Protein AF-A0A954RXK8-F1 (afdb_monomer)

Foldseek 3Di:
DDDDDDDDDDDDDDDDDDDDDDPDPPPPPPPPPPPPVVQPDDDFLFKKKFKDKDKAQDDDPQWDPWDADPVRNIIITIGIDIWGFHDDDVQKTWTAWLVGDIDIDGSPDPRMDGDDPVCCVVCVVRRVNRD

Radius of gyration: 27.34 Å; Cα contacts (8 Å, |Δi|>4): 172; chains: 1; bounding box: 69×60×56 Å

Secondary structure (DSSP, 8-state):
------------------S---S------TT------------TT-EEEEEEEEEESS--TTEEEEEE-TTSS-EEEEEEEEEEEEEEETTEEEEE-TTS-EEEEETT-TTEEEPPHHHHHHSHHHHGGG-

Sequence (131 aa):
MDVILLKHHPHCVHRLSGLGMPSGWDWLDADGWHEERKMVDFQVGDWVVYRKTKFSASPGPRAVNVVPSAAGEEYSYQVDKYWVVVEVTDGKLVLGTRRGKRHRVRLGDPCLRRASFWERRHHRRRFVDAA

Structure (mmCIF, N/CA/C/O backbone):
data_AF-A0A954RXK8-F1
#
_entry.id   AF-A0A954RXK8-F1
#
loop_
_atom_site.group_PDB
_atom_site.id
_atom_site.type_symbol
_atom_site.label_atom_id
_atom_site.label_alt_id
_atom_site.label_comp_id
_atom_site.label_asym_id
_atom_site.label_entity_id
_atom_site.label_seq_id
_atom_site.pdbx_PDB_ins_code
_atom_site.Cartn_x
_atom_site.Cartn_y
_atom_site.Cartn_z
_atom_site.occupancy
_atom_site.B_iso_or_equiv
_atom_site.auth_seq_id
_atom_site.auth_comp_id
_atom_site.auth_asym_id
_atom_site.auth_atom_id
_atom_site.pdbx_PDB_model_num
ATOM 1 N N . MET A 1 1 ? -8.273 -49.753 -23.895 1.00 32.25 1 MET A N 1
ATOM 2 C CA . MET A 1 1 ? -7.603 -49.002 -24.971 1.00 32.25 1 MET A CA 1
ATOM 3 C C . MET A 1 1 ? -8.690 -48.516 -25.903 1.00 32.25 1 MET A C 1
ATOM 5 O O . MET A 1 1 ? -9.495 -49.329 -26.338 1.00 32.25 1 MET A O 1
ATOM 9 N N . ASP A 1 2 ? -8.763 -47.197 -26.042 1.00 42.00 2 ASP A N 1
ATOM 10 C CA . ASP A 1 2 ? -9.698 -46.397 -26.835 1.00 42.00 2 ASP A CA 1
ATOM 11 C C . ASP A 1 2 ? -10.017 -46.963 -28.222 1.00 42.00 2 ASP A C 1
ATOM 13 O O . ASP A 1 2 ? -9.134 -47.531 -28.852 1.00 42.00 2 ASP A O 1
ATOM 17 N N . VAL A 1 3 ? -11.245 -46.738 -28.712 1.00 36.34 3 VAL A N 1
ATOM 18 C CA . VAL A 1 3 ? -11.518 -45.852 -29.864 1.00 36.34 3 VAL A CA 1
ATOM 19 C C . VAL A 1 3 ? -13.019 -45.505 -29.913 1.00 36.34 3 VAL A C 1
ATOM 21 O O . VAL A 1 3 ? -13.905 -46.330 -29.709 1.00 36.34 3 VAL A O 1
ATOM 24 N N . ILE A 1 4 ? -13.234 -44.222 -30.183 1.00 41.44 4 ILE A N 1
ATOM 25 C CA . ILE A 1 4 ? -14.445 -43.432 -30.404 1.00 41.44 4 ILE A CA 1
ATOM 26 C C . ILE A 1 4 ? -15.405 -44.075 -31.420 1.00 41.44 4 ILE A C 1
ATOM 28 O O . ILE A 1 4 ? -15.000 -44.416 -32.530 1.00 41.44 4 ILE A O 1
ATOM 32 N N . LEU A 1 5 ? -16.699 -44.139 -31.081 1.00 42.75 5 LEU A N 1
ATOM 33 C CA . LEU A 1 5 ? -17.769 -44.441 -32.034 1.00 42.75 5 LEU A CA 1
ATOM 34 C C . LEU A 1 5 ? -18.636 -43.195 -32.274 1.00 42.75 5 LEU A C 1
ATOM 36 O O . LEU A 1 5 ? -19.374 -42.745 -31.400 1.00 42.75 5 LEU A O 1
ATOM 40 N N . LEU A 1 6 ? -18.532 -42.662 -33.491 1.00 48.50 6 LEU A N 1
ATOM 41 C CA . LEU A 1 6 ? -19.429 -41.677 -34.095 1.00 48.50 6 LEU A CA 1
ATOM 42 C C . LEU A 1 6 ? -20.892 -42.144 -34.044 1.00 48.50 6 LEU A C 1
ATOM 44 O O . LEU A 1 6 ? -21.191 -43.244 -34.504 1.00 48.50 6 LEU A O 1
ATOM 48 N N . LYS A 1 7 ? -21.809 -41.275 -33.601 1.00 41.25 7 LYS A N 1
ATOM 49 C CA . LYS A 1 7 ? -23.243 -41.322 -33.952 1.00 41.25 7 LYS A CA 1
ATOM 50 C C . LYS A 1 7 ? -23.755 -39.884 -34.089 1.00 41.25 7 LYS A C 1
ATOM 52 O O . LYS A 1 7 ? -23.791 -39.139 -33.124 1.00 41.25 7 LYS A O 1
ATOM 57 N N . HIS A 1 8 ? -23.854 -39.410 -35.328 1.00 39.78 8 HIS A N 1
ATOM 58 C CA . HIS A 1 8 ? -25.113 -39.228 -36.064 1.00 39.78 8 HIS A CA 1
ATOM 59 C C . HIS A 1 8 ? -25.957 -38.036 -35.593 1.00 39.78 8 HIS A C 1
ATOM 61 O O . HIS A 1 8 ? -26.703 -38.123 -34.625 1.00 39.78 8 HIS A O 1
ATOM 67 N N . HIS A 1 9 ? -25.916 -36.961 -36.387 1.00 46.56 9 HIS A N 1
ATOM 68 C CA . HIS A 1 9 ? -27.084 -36.103 -36.586 1.00 46.56 9 HIS A CA 1
ATOM 69 C C . 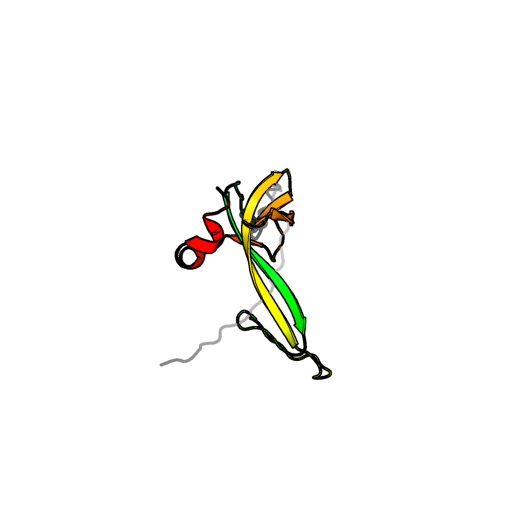HIS A 1 9 ? -28.226 -36.944 -37.160 1.00 46.56 9 HIS A C 1
ATOM 71 O O . HIS A 1 9 ? -27.993 -37.726 -38.086 1.00 46.56 9 HIS A O 1
ATOM 77 N N . PRO A 1 10 ? -29.452 -36.758 -36.653 1.00 49.91 10 PRO A N 1
ATOM 78 C CA . PRO A 1 10 ? -30.503 -36.382 -37.590 1.00 49.91 10 PRO A CA 1
ATOM 79 C C . PRO A 1 10 ? -31.528 -35.366 -37.049 1.00 49.91 10 PRO A C 1
ATOM 81 O O . PRO A 1 10 ? -32.023 -35.465 -35.935 1.00 49.91 10 PRO A O 1
ATOM 84 N N . HIS A 1 11 ? -31.896 -34.463 -37.955 1.00 38.03 11 HIS A N 1
ATOM 85 C CA . HIS A 1 11 ? -33.260 -34.018 -38.257 1.00 38.03 11 HIS A CA 1
ATOM 86 C C . HIS A 1 11 ? -34.073 -33.195 -37.240 1.00 38.03 11 HIS A C 1
ATOM 88 O O . HIS A 1 11 ? -34.644 -33.668 -36.265 1.00 38.03 11 HIS A O 1
ATOM 94 N N . CYS A 1 12 ? -34.223 -31.933 -37.651 1.00 48.25 12 CYS A N 1
ATOM 95 C CA . CYS A 1 12 ? -35.385 -31.070 -37.492 1.00 48.25 12 CYS A CA 1
ATOM 96 C C . CYS A 1 12 ? -36.716 -31.845 -37.547 1.00 48.25 12 CYS A C 1
ATOM 98 O O . CYS A 1 12 ? -36.976 -32.568 -38.511 1.00 48.25 12 CYS A O 1
ATOM 100 N N . VAL A 1 13 ? -37.577 -31.629 -36.549 1.00 49.44 13 VAL A N 1
ATOM 101 C CA . VAL A 1 13 ? -38.988 -32.024 -36.583 1.00 49.44 13 VAL A CA 1
ATOM 102 C C . VAL A 1 13 ? -39.829 -30.765 -36.398 1.00 49.44 13 VAL A C 1
ATOM 104 O O . VAL A 1 13 ? -39.721 -30.053 -35.403 1.00 49.44 13 VAL A O 1
ATOM 107 N N . HIS A 1 14 ? -40.635 -30.474 -37.413 1.00 36.91 14 HIS A N 1
ATOM 108 C CA . HIS A 1 14 ? -41.684 -29.464 -37.390 1.00 36.91 14 HIS A CA 1
ATOM 109 C C . HIS A 1 14 ? -42.895 -29.936 -36.572 1.00 36.91 14 HIS A C 1
ATOM 111 O O . HIS A 1 14 ? -43.218 -31.122 -36.591 1.00 36.91 14 HIS A O 1
ATOM 117 N N . ARG A 1 15 ? -43.680 -28.944 -36.108 1.00 39.41 15 ARG A N 1
ATOM 118 C CA . ARG A 1 15 ? -45.124 -29.018 -35.778 1.00 39.41 15 ARG A CA 1
ATOM 119 C C . ARG A 1 15 ? -45.415 -29.635 -34.391 1.00 39.41 15 ARG A C 1
ATOM 121 O O . ARG A 1 15 ? -44.843 -30.648 -34.042 1.00 39.41 15 ARG A O 1
ATOM 128 N N . LEU A 1 16 ? -46.277 -29.096 -33.529 1.00 38.12 16 LEU A N 1
ATOM 129 C CA . LEU A 1 16 ? -47.539 -28.387 -33.727 1.00 38.12 16 LEU A CA 1
ATOM 130 C C . LEU A 1 16 ? -47.740 -27.317 -32.647 1.00 38.12 16 LEU A C 1
ATOM 132 O O . LEU A 1 16 ? -47.535 -27.547 -31.461 1.00 38.12 16 LEU A O 1
ATOM 136 N N . SER A 1 17 ? -48.227 -26.168 -33.098 1.00 48.44 17 SER A N 1
ATOM 137 C CA . SER A 1 17 ? -49.025 -25.230 -32.324 1.00 48.44 17 SER A CA 1
ATOM 138 C C . SER A 1 17 ? -50.245 -25.930 -31.724 1.00 48.44 17 SER A C 1
ATOM 140 O O . SER A 1 17 ? -51.019 -26.549 -32.457 1.00 48.44 17 SER A O 1
ATOM 142 N N . GLY A 1 18 ? -50.453 -25.757 -30.425 1.00 50.44 18 GLY A N 1
ATOM 143 C CA . GLY A 1 18 ? -51.703 -26.099 -29.766 1.00 50.44 18 GLY A CA 1
ATOM 144 C C . GLY A 1 18 ? -51.441 -26.618 -28.369 1.00 50.44 18 GLY A C 1
ATOM 145 O O . GLY A 1 18 ? -51.044 -27.767 -28.230 1.00 50.44 18 GLY A O 1
ATOM 146 N N . LEU A 1 19 ? -51.65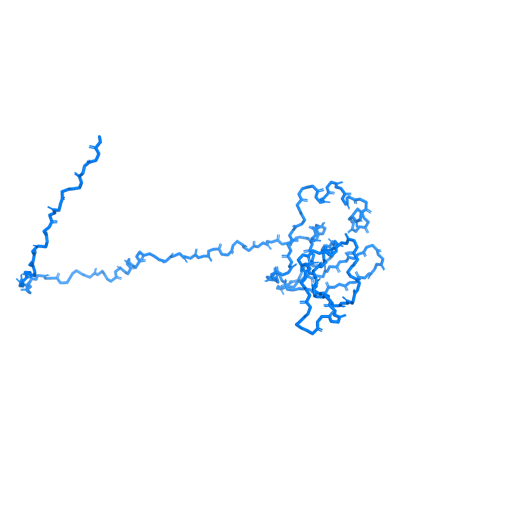3 -25.749 -27.377 1.00 44.56 19 LEU A N 1
ATOM 147 C CA . LEU A 1 19 ? -52.293 -25.995 -26.076 1.00 44.56 19 LEU A CA 1
ATOM 148 C C . LEU A 1 19 ? -51.801 -24.941 -25.067 1.00 44.56 19 LEU A C 1
ATOM 150 O O . LEU A 1 19 ? -50.611 -24.834 -24.805 1.00 44.56 19 LEU A O 1
ATOM 154 N N . GLY A 1 20 ? -52.763 -24.147 -24.582 1.00 38.12 20 GLY A N 1
ATOM 155 C CA . GLY A 1 20 ? -52.765 -23.276 -23.399 1.00 38.12 20 GLY A CA 1
ATOM 156 C C . GLY A 1 20 ? -51.444 -22.693 -22.903 1.00 38.12 20 GLY A C 1
ATOM 157 O O . GLY A 1 20 ? -50.644 -23.398 -22.304 1.00 38.12 20 GLY A O 1
ATOM 158 N N . MET A 1 21 ? -51.296 -21.371 -23.014 1.00 41.41 21 MET A N 1
ATOM 159 C CA . MET A 1 21 ? -50.364 -20.612 -22.175 1.00 41.41 21 MET A CA 1
ATOM 160 C C . MET A 1 21 ? -50.799 -20.752 -20.703 1.00 41.41 21 MET A C 1
ATOM 162 O O . MET A 1 21 ? -51.899 -20.298 -20.375 1.00 41.41 21 MET A O 1
ATOM 166 N N . PRO A 1 22 ? -49.997 -21.341 -19.799 1.00 44.31 22 PRO A N 1
ATOM 167 C CA . PRO A 1 22 ? -50.200 -21.140 -18.377 1.00 44.31 22 PRO A CA 1
ATOM 168 C C . PRO A 1 22 ? -49.700 -19.742 -17.994 1.00 44.31 22 PRO A C 1
ATOM 170 O O . PRO A 1 22 ? -48.642 -19.284 -18.421 1.00 44.31 22 PRO A O 1
ATOM 173 N N . SER A 1 23 ? -50.495 -19.052 -17.184 1.00 48.81 23 SER A N 1
ATOM 174 C CA . SER A 1 23 ? -50.133 -17.813 -16.507 1.00 48.81 23 SER A CA 1
ATOM 175 C C . SER A 1 23 ? -48.948 -18.064 -15.571 1.00 48.81 23 SER A C 1
ATOM 177 O O . SER A 1 23 ? -49.119 -18.612 -14.484 1.00 48.81 23 SER A O 1
ATOM 179 N N . GLY A 1 24 ? -47.754 -17.689 -16.011 1.00 39.16 24 GLY A N 1
ATOM 180 C CA . GLY A 1 24 ? -46.527 -17.873 -15.248 1.00 39.16 24 GLY A CA 1
ATOM 181 C C . GLY A 1 24 ? -45.326 -17.489 -16.089 1.00 39.16 24 GLY A C 1
ATOM 182 O O . GLY A 1 24 ? -44.579 -18.349 -16.538 1.00 39.16 24 GLY A O 1
ATOM 183 N N . TRP A 1 25 ? -45.169 -16.192 -16.343 1.00 44.47 25 TRP A N 1
ATOM 184 C CA . TRP A 1 25 ? -43.895 -15.635 -16.786 1.00 44.47 25 TRP A CA 1
ATOM 185 C C . TRP A 1 25 ? -42.910 -15.723 -15.614 1.00 44.47 25 TRP A C 1
ATOM 187 O O . TRP A 1 25 ? -42.690 -14.738 -14.915 1.00 44.47 25 TRP A O 1
ATOM 197 N N . ASP A 1 26 ? -42.394 -16.923 -15.355 1.00 42.31 26 ASP A N 1
ATOM 198 C CA . ASP A 1 26 ? -41.295 -17.155 -14.424 1.00 42.31 26 ASP A CA 1
ATOM 199 C C . ASP A 1 26 ? -40.017 -17.235 -15.263 1.00 42.31 26 ASP A C 1
ATOM 201 O O . ASP A 1 26 ? -39.727 -18.239 -15.918 1.00 42.31 26 ASP A O 1
ATOM 205 N N . TRP A 1 27 ? -39.326 -16.099 -15.347 1.00 43.69 27 TRP A N 1
ATOM 206 C CA . TRP A 1 27 ? -38.030 -15.947 -15.998 1.00 43.69 27 TRP A CA 1
ATOM 207 C C . TRP A 1 27 ? -36.975 -16.731 -15.213 1.00 43.69 27 TRP A C 1
ATOM 209 O O . TRP A 1 27 ? -36.182 -16.168 -14.465 1.00 43.69 27 TRP A O 1
ATOM 219 N N . LEU A 1 28 ? -36.954 -18.049 -15.391 1.00 43.34 28 LEU A N 1
ATOM 220 C CA . LEU A 1 28 ? -35.775 -18.859 -15.120 1.00 43.34 28 LEU A CA 1
ATOM 221 C C . LEU A 1 28 ? -34.810 -18.711 -16.298 1.00 43.34 28 LEU A C 1
ATOM 223 O O . LEU A 1 28 ? -34.617 -19.634 -17.087 1.00 43.34 28 LEU A O 1
ATOM 227 N N . ASP A 1 29 ? -34.175 -17.543 -16.379 1.00 50.75 29 ASP A N 1
ATOM 228 C CA . ASP A 1 29 ? -32.823 -17.472 -16.915 1.00 50.75 29 ASP A CA 1
ATOM 229 C C . ASP A 1 29 ? -31.900 -18.092 -15.856 1.00 50.75 29 ASP A C 1
ATOM 231 O O . ASP A 1 29 ? -31.451 -17.458 -14.895 1.00 50.75 29 ASP A O 1
ATOM 235 N N . ALA A 1 30 ? -31.670 -19.396 -16.012 1.00 51.28 30 ALA A N 1
ATOM 236 C CA . ALA A 1 30 ? -30.458 -20.027 -15.522 1.00 51.28 30 ALA A CA 1
ATOM 237 C C . ALA A 1 30 ? -29.268 -19.221 -16.072 1.00 51.28 30 ALA A C 1
ATOM 239 O O . ALA A 1 30 ? -29.254 -18.922 -17.259 1.00 51.28 30 ALA A O 1
ATOM 240 N N . ASP A 1 31 ? -28.326 -18.858 -15.195 1.00 52.31 31 ASP A N 1
ATOM 241 C CA . ASP A 1 31 ? -27.101 -18.059 -15.430 1.00 52.31 31 ASP A CA 1
ATOM 242 C C . ASP A 1 31 ? -27.103 -16.630 -14.860 1.00 52.31 31 ASP A C 1
ATOM 244 O O . ASP A 1 31 ? -26.149 -15.873 -15.056 1.00 52.31 31 ASP A O 1
ATOM 248 N N . GLY A 1 32 ? -28.086 -16.277 -14.030 1.00 43.06 32 GLY A N 1
ATOM 249 C CA . GLY A 1 32 ? -27.986 -15.132 -13.125 1.00 43.06 32 GLY A CA 1
ATOM 250 C C . GLY A 1 32 ? -26.986 -15.373 -11.989 1.00 43.06 32 GLY A C 1
ATOM 251 O O . GLY A 1 32 ? -27.377 -15.458 -10.826 1.00 43.06 32 GLY A O 1
ATOM 252 N N . TRP A 1 33 ? -25.688 -15.471 -12.296 1.00 44.03 33 TRP A N 1
ATOM 253 C CA . TRP A 1 33 ? -24.642 -15.253 -11.300 1.00 44.03 33 TRP A CA 1
ATOM 254 C C . TRP A 1 33 ? -24.754 -13.793 -10.857 1.00 44.03 33 TRP A C 1
ATOM 256 O O . TRP A 1 33 ? -24.101 -12.904 -11.403 1.00 44.03 33 TRP A O 1
ATOM 266 N N . HIS A 1 34 ? -25.599 -13.528 -9.860 1.00 39.28 34 HIS A N 1
ATOM 267 C CA . HIS A 1 34 ? -25.378 -12.391 -8.989 1.00 39.28 34 HIS A CA 1
ATOM 268 C C . HIS A 1 34 ? -24.008 -12.633 -8.375 1.00 39.28 34 HIS A C 1
ATOM 270 O O . HIS A 1 34 ? -23.856 -13.386 -7.416 1.00 39.28 34 HIS A O 1
ATOM 276 N N . GLU A 1 35 ? -22.994 -12.037 -8.998 1.00 46.53 35 GLU A N 1
ATOM 277 C CA . GLU A 1 35 ? -21.714 -11.778 -8.380 1.00 46.53 35 GLU A CA 1
ATOM 278 C C . GLU A 1 35 ? -22.033 -10.905 -7.173 1.00 46.53 35 GLU A C 1
ATOM 280 O O . GLU A 1 35 ? -22.047 -9.673 -7.229 1.00 46.53 35 GLU A O 1
ATOM 285 N N . GLU A 1 36 ? -22.388 -11.580 -6.083 1.00 48.28 36 GLU A N 1
ATOM 286 C CA . GLU A 1 36 ? -22.361 -11.083 -4.733 1.00 48.28 36 GLU A CA 1
ATOM 287 C C . GLU A 1 36 ? -20.904 -10.705 -4.522 1.00 48.28 36 GLU A C 1
ATOM 289 O O . GLU A 1 36 ? -20.065 -11.480 -4.059 1.00 48.28 36 GLU A O 1
ATOM 294 N N . ARG A 1 37 ? -20.563 -9.509 -5.012 1.00 57.78 37 ARG A N 1
ATOM 295 C CA . ARG A 1 37 ? -19.336 -8.818 -4.696 1.00 57.78 37 ARG A CA 1
ATOM 296 C C . ARG A 1 37 ? -19.333 -8.795 -3.196 1.00 57.78 37 ARG A C 1
ATOM 298 O O . ARG A 1 37 ? -20.030 -7.986 -2.593 1.00 57.78 37 ARG A O 1
ATOM 305 N N . LYS A 1 38 ? -18.588 -9.733 -2.624 1.00 49.94 38 LYS A N 1
ATOM 306 C CA . LYS A 1 38 ? -18.290 -9.811 -1.213 1.00 49.94 38 LYS A CA 1
ATOM 307 C C . LYS A 1 38 ? -17.789 -8.428 -0.842 1.00 49.94 38 LYS A C 1
ATOM 309 O O . LYS A 1 38 ? -16.652 -8.079 -1.165 1.00 49.94 38 LYS A O 1
ATOM 314 N N . MET A 1 39 ? -18.680 -7.606 -0.297 1.00 56.44 39 MET A N 1
ATOM 315 C CA . MET A 1 39 ? -18.340 -6.264 0.124 1.00 56.44 39 MET A CA 1
ATOM 316 C C . MET A 1 39 ? -17.346 -6.491 1.246 1.00 56.44 39 MET A C 1
ATOM 318 O O . MET A 1 39 ? -17.660 -7.077 2.279 1.00 56.44 39 MET A O 1
ATOM 322 N N . VAL A 1 40 ? -16.077 -6.212 0.958 1.00 65.00 40 VAL A N 1
ATOM 323 C CA . VAL A 1 40 ? -15.035 -6.352 1.959 1.00 65.00 40 VAL A CA 1
ATOM 324 C C . VAL A 1 40 ? -15.255 -5.197 2.913 1.00 65.00 40 VAL A C 1
ATOM 326 O O . VAL A 1 40 ? -14.815 -4.079 2.652 1.00 65.00 40 VAL A O 1
ATOM 329 N N . ASP A 1 41 ? -15.967 -5.473 3.997 1.00 83.50 41 ASP A N 1
ATOM 330 C CA . ASP A 1 41 ? -16.127 -4.510 5.068 1.00 83.50 41 ASP A CA 1
ATOM 331 C C . ASP A 1 41 ? -14.768 -4.313 5.741 1.00 83.50 41 ASP A C 1
ATOM 333 O O . ASP A 1 41 ? -14.122 -5.258 6.211 1.00 83.50 41 ASP A O 1
ATOM 337 N N . PHE A 1 42 ? -14.307 -3.068 5.729 1.00 89.81 42 PHE A N 1
ATOM 338 C CA . PHE A 1 42 ? -13.118 -2.631 6.444 1.00 89.81 42 PHE A CA 1
ATOM 339 C C . PHE A 1 42 ? -13.548 -1.950 7.738 1.00 89.81 42 PHE A C 1
ATOM 341 O O . PHE A 1 42 ? -14.497 -1.167 7.748 1.00 89.81 42 PHE A O 1
ATOM 348 N N . GLN A 1 43 ? -12.817 -2.205 8.817 1.00 91.19 43 GLN A N 1
ATOM 349 C CA . GLN A 1 43 ? -13.044 -1.575 10.115 1.00 91.19 43 GLN A CA 1
ATOM 350 C C . GLN A 1 43 ? -11.849 -0.706 10.511 1.00 91.19 43 GLN A C 1
ATOM 352 O O . GLN A 1 43 ? -10.717 -0.943 10.087 1.00 91.19 43 GLN A O 1
ATOM 357 N N . VAL A 1 44 ? -12.083 0.307 11.348 1.00 91.31 44 VAL A N 1
ATOM 358 C CA . VAL A 1 44 ? -10.984 1.067 11.965 1.00 91.31 44 VAL A CA 1
ATOM 359 C C . VAL A 1 44 ? -10.072 0.099 12.727 1.00 91.31 44 VAL A C 1
ATOM 361 O O . VAL A 1 44 ? -10.543 -0.801 13.417 1.00 91.31 44 VAL A O 1
ATOM 364 N N . GLY A 1 45 ? -8.760 0.257 12.560 1.00 88.19 45 GLY A N 1
ATOM 365 C CA . GLY A 1 45 ? -7.742 -0.649 13.089 1.00 88.19 45 GLY A CA 1
ATOM 366 C C . GLY A 1 45 ? -7.349 -1.785 12.140 1.00 88.19 45 GLY A C 1
ATOM 367 O O . GLY A 1 45 ? -6.311 -2.414 12.363 1.00 88.19 45 GLY A O 1
ATOM 368 N N . ASP A 1 46 ? -8.091 -2.029 11.049 1.00 89.56 46 ASP A N 1
ATOM 369 C CA . ASP A 1 46 ? -7.699 -3.042 10.069 1.00 89.56 46 ASP A CA 1
ATOM 370 C C . ASP A 1 46 ? -6.361 -2.696 9.416 1.00 89.56 46 ASP A C 1
ATOM 372 O O . ASP A 1 46 ? -6.088 -1.569 8.992 1.00 89.56 46 ASP A O 1
ATOM 376 N N . TRP A 1 47 ? -5.523 -3.718 9.284 1.00 91.19 47 TRP A N 1
ATOM 377 C CA . TRP A 1 47 ? -4.248 -3.609 8.594 1.00 91.19 47 TRP A CA 1
ATOM 378 C C . TRP A 1 47 ? -4.452 -3.885 7.119 1.00 91.19 47 TRP A C 1
ATOM 380 O O . TRP A 1 47 ? -4.909 -4.962 6.724 1.00 91.19 47 TRP A O 1
ATOM 390 N N . VAL A 1 48 ? -4.081 -2.911 6.300 1.00 92.38 48 VAL A N 1
ATOM 391 C CA . VAL A 1 48 ? -4.299 -2.954 4.859 1.00 92.38 48 VAL A CA 1
ATOM 392 C C . VAL A 1 48 ? -2.999 -2.752 4.104 1.00 92.38 48 VAL A C 1
ATOM 394 O O . VAL A 1 48 ? -2.044 -2.122 4.574 1.00 92.38 48 VAL A O 1
ATOM 397 N N . VAL A 1 49 ? -2.970 -3.313 2.903 1.00 91.94 49 VAL A N 1
ATOM 398 C CA . VAL A 1 49 ? -1.897 -3.123 1.941 1.00 91.94 49 VAL A CA 1
ATOM 399 C C . VAL A 1 49 ? -2.461 -2.339 0.773 1.00 91.94 49 VAL A C 1
ATOM 401 O O . VAL A 1 49 ? -3.447 -2.745 0.164 1.00 91.94 49 VAL A O 1
ATOM 404 N N . TYR A 1 50 ? -1.816 -1.218 0.470 1.00 93.31 50 TYR A N 1
ATOM 405 C CA . TYR A 1 50 ? -2.105 -0.424 -0.711 1.00 93.31 50 TYR A CA 1
ATOM 406 C C . TYR A 1 50 ? -0.973 -0.576 -1.720 1.00 93.31 50 TYR A C 1
ATOM 408 O O . TYR A 1 50 ? 0.181 -0.225 -1.435 1.00 93.31 50 TYR A O 1
ATOM 416 N N . ARG A 1 51 ? -1.297 -1.101 -2.897 1.00 94.75 51 ARG A N 1
ATOM 417 C CA . ARG A 1 51 ? -0.345 -1.300 -3.984 1.00 94.75 51 ARG A CA 1
ATOM 418 C C . ARG A 1 51 ? -0.207 -0.022 -4.795 1.00 94.75 51 ARG A C 1
ATOM 420 O O . ARG A 1 51 ? -1.177 0.489 -5.334 1.00 94.75 51 ARG A O 1
ATOM 427 N N . LYS A 1 52 ? 1.013 0.506 -4.894 1.00 93.38 52 LYS A N 1
ATOM 428 C CA . LYS A 1 52 ? 1.282 1.724 -5.667 1.00 93.38 52 LYS A CA 1
ATOM 429 C C . LYS A 1 52 ? 2.267 1.461 -6.793 1.00 93.38 52 LYS A C 1
ATOM 431 O O . LYS A 1 52 ? 3.386 1.027 -6.525 1.00 93.38 52 LYS A O 1
ATOM 436 N N . THR A 1 53 ? 1.880 1.816 -8.012 1.00 94.88 53 THR A N 1
ATOM 437 C CA . THR A 1 53 ? 2.775 1.840 -9.174 1.00 94.88 53 THR A CA 1
ATOM 438 C C . THR A 1 53 ? 3.735 3.027 -9.096 1.00 94.88 53 THR A C 1
ATOM 440 O O . THR A 1 53 ? 3.381 4.114 -8.624 1.00 94.88 53 THR A O 1
ATOM 443 N N . LYS A 1 54 ? 4.977 2.797 -9.511 1.00 93.00 54 LYS A N 1
ATOM 444 C CA . LYS A 1 54 ? 6.080 3.754 -9.544 1.00 93.00 54 LYS A CA 1
ATOM 445 C C . LYS A 1 54 ? 6.921 3.550 -10.801 1.00 93.00 54 LYS A C 1
ATOM 447 O O . LYS A 1 54 ? 6.939 2.455 -11.354 1.00 93.00 54 LYS A O 1
ATOM 452 N N . PHE A 1 55 ? 7.648 4.601 -11.165 1.00 93.50 55 PHE A N 1
ATOM 453 C CA . PHE A 1 55 ? 8.578 4.639 -12.289 1.00 93.50 55 PHE A CA 1
ATOM 454 C C . PHE A 1 55 ? 9.924 5.177 -11.795 1.00 93.50 55 PHE A C 1
ATOM 456 O O . PHE A 1 55 ? 9.941 6.104 -10.978 1.00 93.50 55 PHE A O 1
ATOM 463 N N . SER A 1 56 ? 11.022 4.513 -12.156 1.00 93.00 56 SER A N 1
ATOM 464 C CA . SER A 1 56 ? 12.398 4.952 -11.874 1.00 93.00 56 SER A CA 1
ATOM 465 C C . SER A 1 56 ? 13.409 4.051 -12.588 1.00 93.00 56 SER A C 1
ATOM 467 O O . SER A 1 56 ? 13.151 2.861 -12.764 1.00 93.00 56 SER A O 1
ATOM 469 N N . ALA A 1 57 ? 14.594 4.583 -12.895 1.00 93.75 57 ALA A N 1
ATOM 470 C CA . ALA A 1 57 ? 15.741 3.819 -13.392 1.00 93.75 57 ALA A CA 1
ATOM 471 C C . ALA A 1 57 ? 16.289 2.771 -12.398 1.00 93.75 57 ALA A C 1
ATOM 473 O O . ALA A 1 57 ? 16.930 1.809 -12.812 1.00 93.75 57 ALA A O 1
ATOM 474 N N . SER A 1 58 ? 16.034 2.917 -11.089 1.00 91.06 58 SER A N 1
ATOM 475 C CA . SER A 1 58 ? 16.539 1.990 -10.065 1.00 91.06 58 SER A CA 1
ATOM 476 C C . SER A 1 58 ? 15.425 1.544 -9.104 1.00 91.06 58 SER A C 1
ATOM 478 O O . SER A 1 58 ? 15.141 2.213 -8.102 1.00 91.06 58 SER A O 1
ATOM 480 N N . PRO A 1 59 ? 14.733 0.426 -9.402 1.00 92.25 59 PRO A N 1
ATOM 481 C CA . PRO A 1 59 ? 13.740 -0.159 -8.508 1.00 92.25 59 PRO A CA 1
ATOM 482 C C . PRO A 1 59 ? 14.351 -0.541 -7.157 1.00 92.25 59 PRO A C 1
ATOM 484 O O . PRO A 1 59 ? 15.364 -1.228 -7.075 1.00 92.25 59 PRO A O 1
ATOM 487 N N . GLY A 1 60 ? 13.711 -0.114 -6.068 1.00 89.94 60 GLY A N 1
ATOM 488 C CA . GLY A 1 60 ? 14.175 -0.458 -4.724 1.00 89.94 60 GLY A CA 1
ATOM 489 C C . GLY A 1 60 ? 13.866 -1.914 -4.330 1.00 89.94 60 GLY A C 1
ATOM 490 O O . GLY A 1 60 ? 13.018 -2.549 -4.951 1.00 89.94 60 GLY A O 1
ATOM 491 N N . PRO A 1 61 ? 14.405 -2.417 -3.201 1.00 90.62 61 PRO A N 1
ATOM 492 C CA . PRO A 1 61 ? 14.281 -3.826 -2.774 1.00 90.62 61 PRO A CA 1
ATOM 493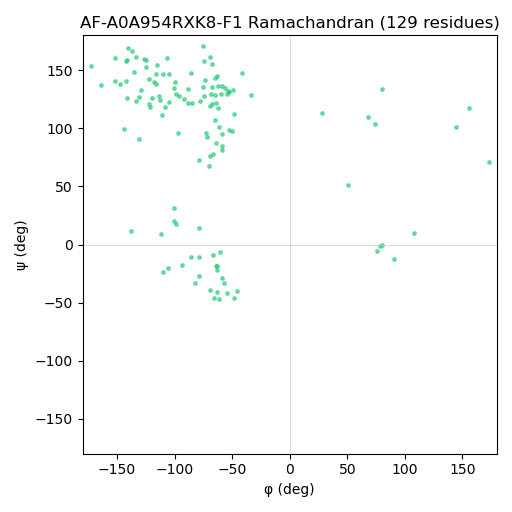 C C . PRO A 1 61 ? 12.858 -4.363 -2.526 1.00 90.62 61 PRO A C 1
ATOM 495 O O . PRO A 1 61 ? 12.680 -5.531 -2.209 1.00 90.62 61 PRO A O 1
ATOM 498 N N . ARG A 1 62 ? 11.834 -3.503 -2.579 1.00 88.69 62 ARG A N 1
ATOM 499 C CA . ARG A 1 62 ? 10.414 -3.869 -2.404 1.00 88.69 62 ARG A CA 1
ATOM 500 C C . ARG A 1 62 ? 9.607 -3.720 -3.691 1.00 88.69 62 ARG A C 1
ATOM 502 O O . ARG A 1 62 ? 8.379 -3.703 -3.630 1.00 88.69 62 ARG A O 1
ATOM 509 N N . ALA A 1 63 ? 10.289 -3.482 -4.804 1.00 93.31 63 ALA A N 1
ATOM 510 C CA . ALA A 1 63 ? 9.679 -3.450 -6.111 1.00 93.31 63 ALA A CA 1
ATOM 511 C C . ALA A 1 63 ? 9.221 -4.865 -6.476 1.00 93.31 63 ALA A C 1
ATOM 513 O O . ALA A 1 63 ? 9.976 -5.825 -6.347 1.00 93.31 63 ALA A O 1
ATOM 514 N N . VAL A 1 64 ? 7.970 -4.981 -6.897 1.00 92.62 64 VAL A N 1
ATOM 515 C CA . VAL A 1 64 ? 7.374 -6.206 -7.434 1.00 92.62 64 VAL A CA 1
ATOM 516 C C . VAL A 1 64 ? 6.802 -5.896 -8.812 1.00 92.62 64 VAL A C 1
ATOM 518 O O . VAL A 1 64 ? 6.530 -4.730 -9.104 1.00 92.62 64 VAL A O 1
ATOM 521 N N . ASN A 1 65 ? 6.612 -6.919 -9.649 1.00 93.69 65 ASN A N 1
ATOM 522 C CA . ASN A 1 65 ? 6.116 -6.761 -11.024 1.00 93.69 65 ASN A CA 1
ATOM 523 C C . ASN A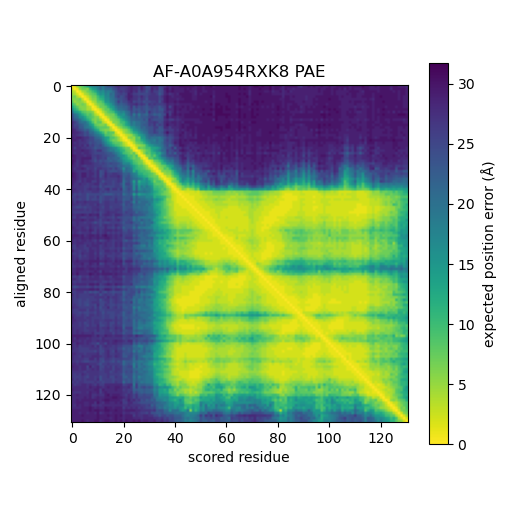 1 65 ? 6.911 -5.697 -11.799 1.00 93.69 65 ASN A C 1
ATOM 525 O O . ASN A 1 65 ? 6.348 -4.732 -12.311 1.00 93.69 65 ASN A O 1
ATOM 529 N N . VAL A 1 66 ? 8.240 -5.834 -11.785 1.00 95.12 66 VAL A N 1
ATOM 530 C CA . VAL A 1 66 ? 9.161 -4.897 -12.433 1.00 95.12 66 VAL A CA 1
ATOM 531 C C . VAL A 1 66 ? 9.166 -5.167 -13.932 1.00 95.12 66 VAL A C 1
ATOM 533 O O . VAL A 1 66 ? 9.459 -6.283 -14.353 1.00 95.12 66 VAL A O 1
ATOM 536 N N . VAL A 1 67 ? 8.858 -4.146 -14.725 1.00 94.88 67 VAL A N 1
ATOM 537 C CA . VAL A 1 67 ? 8.828 -4.213 -16.186 1.00 94.88 67 VAL A CA 1
ATOM 538 C C . VAL A 1 67 ? 9.627 -3.033 -16.741 1.00 94.88 67 VAL A C 1
ATOM 540 O O . VAL A 1 67 ? 9.359 -1.895 -16.336 1.00 94.88 67 VAL A O 1
ATOM 543 N N . PRO A 1 68 ? 10.605 -3.262 -17.634 1.00 94.50 68 PRO A N 1
ATOM 544 C CA . PRO A 1 68 ? 11.324 -2.176 -18.291 1.00 94.50 68 PRO A CA 1
ATOM 545 C C . PRO A 1 68 ? 10.364 -1.340 -19.147 1.00 94.50 68 PRO A C 1
ATOM 547 O O . PRO A 1 68 ? 9.413 -1.863 -19.729 1.00 94.50 68 PRO A O 1
ATOM 550 N N . SER A 1 69 ? 10.595 -0.033 -19.218 1.00 89.44 69 SER A N 1
ATOM 551 C CA . SER A 1 69 ? 9.881 0.829 -20.156 1.00 89.44 69 SER A CA 1
ATOM 552 C C . SER A 1 69 ? 10.286 0.486 -21.592 1.00 89.44 69 SER A C 1
ATOM 554 O O . SER A 1 69 ? 11.381 -0.019 -21.837 1.00 89.44 69 SER A O 1
ATOM 556 N N . ALA A 1 70 ? 9.415 0.779 -22.560 1.00 86.75 70 ALA A N 1
A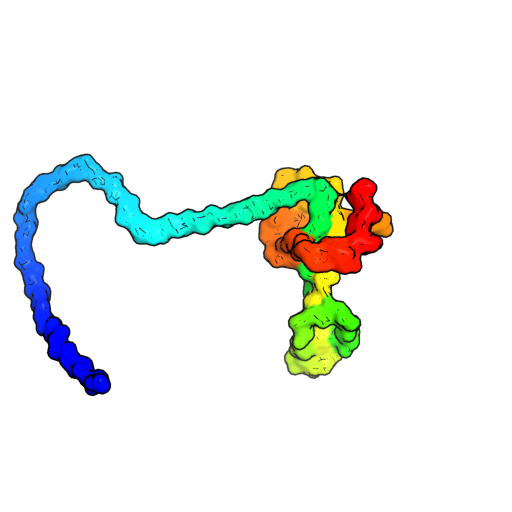TOM 557 C CA . ALA A 1 70 ? 9.677 0.476 -23.969 1.00 86.75 70 ALA A CA 1
ATOM 558 C C . ALA A 1 70 ? 10.959 1.144 -24.509 1.00 86.75 70 ALA A C 1
ATOM 560 O O . ALA A 1 70 ? 11.601 0.598 -25.399 1.00 86.75 70 ALA A O 1
ATOM 561 N N . ALA A 1 71 ? 11.341 2.298 -23.951 1.00 84.88 71 ALA A N 1
ATOM 562 C CA . ALA A 1 71 ? 12.563 3.021 -24.304 1.00 84.88 71 ALA A CA 1
ATOM 563 C C . ALA A 1 71 ? 13.814 2.539 -23.536 1.00 84.88 71 ALA A C 1
ATOM 565 O O . ALA A 1 71 ? 14.923 2.934 -23.872 1.00 84.88 71 ALA A O 1
ATOM 566 N N . GLY A 1 72 ? 13.658 1.699 -22.505 1.00 84.12 72 GLY A N 1
ATOM 567 C CA . GLY A 1 72 ? 14.765 1.125 -21.728 1.00 84.12 72 GLY A CA 1
ATOM 568 C C . GLY A 1 72 ? 15.401 2.051 -20.683 1.00 84.12 72 GLY A C 1
ATOM 569 O O . GLY A 1 72 ? 16.295 1.620 -19.960 1.00 84.12 72 GLY A O 1
ATOM 570 N N . GLU A 1 73 ? 14.944 3.297 -20.563 1.00 88.88 73 GLU A N 1
ATOM 571 C CA . GLU A 1 73 ? 15.517 4.291 -19.639 1.00 88.88 73 GLU A CA 1
ATOM 572 C C . GLU A 1 73 ? 15.062 4.096 -18.185 1.00 88.88 73 GLU A C 1
ATOM 574 O O . GLU A 1 73 ? 15.760 4.464 -17.239 1.00 88.88 73 GLU A O 1
ATOM 579 N N . GLU A 1 74 ? 13.883 3.505 -17.988 1.00 93.69 74 GLU A N 1
ATOM 580 C CA . GLU A 1 74 ? 13.270 3.346 -16.674 1.00 93.69 74 GLU A CA 1
ATOM 581 C C . GLU A 1 74 ? 12.589 1.990 -16.518 1.00 93.69 74 GLU A C 1
ATOM 583 O O . GLU A 1 74 ? 12.344 1.261 -17.477 1.00 93.69 74 GLU A O 1
ATOM 588 N N . TYR A 1 75 ? 12.209 1.683 -15.282 1.00 93.62 75 TYR A N 1
ATOM 589 C CA . TYR A 1 75 ? 11.357 0.556 -14.952 1.00 93.62 75 TYR A CA 1
ATOM 590 C C . TYR A 1 75 ? 10.042 1.048 -14.366 1.00 93.62 75 TYR A C 1
ATOM 592 O O . TYR A 1 75 ? 10.020 1.915 -13.488 1.00 93.62 75 TYR A O 1
ATOM 600 N N . SER A 1 76 ? 8.951 0.420 -14.787 1.00 94.31 76 SER A N 1
ATOM 601 C CA . SER A 1 76 ? 7.681 0.457 -14.072 1.00 94.31 76 SER A CA 1
ATOM 602 C C . SER A 1 76 ? 7.647 -0.681 -13.059 1.00 94.31 76 SER A C 1
ATOM 604 O O . SER A 1 76 ? 8.048 -1.806 -13.348 1.00 94.31 76 SER A O 1
ATOM 606 N N . TYR A 1 77 ? 7.227 -0.394 -11.835 1.00 94.50 77 TYR A N 1
ATOM 607 C CA . TYR A 1 77 ? 7.135 -1.405 -10.790 1.00 94.50 77 TYR A CA 1
ATOM 608 C C . TYR A 1 77 ? 6.060 -1.050 -9.778 1.00 94.50 77 TYR A C 1
ATOM 610 O O . TYR A 1 77 ? 5.649 0.102 -9.626 1.00 94.50 77 TYR A O 1
ATOM 618 N N . GLN A 1 78 ? 5.612 -2.051 -9.038 1.00 95.88 78 GLN A N 1
ATOM 619 C CA . GLN A 1 78 ? 4.639 -1.895 -7.970 1.00 95.88 78 GLN A CA 1
ATOM 620 C C . GLN A 1 78 ? 5.334 -1.982 -6.613 1.00 95.88 78 GLN A C 1
ATOM 622 O O . GLN A 1 78 ? 6.333 -2.675 -6.438 1.00 95.88 78 GLN A O 1
ATOM 627 N N . VAL A 1 79 ? 4.823 -1.243 -5.631 1.00 93.62 79 VAL A N 1
ATOM 628 C CA . VAL A 1 79 ? 5.306 -1.297 -4.250 1.00 93.62 79 VAL A CA 1
ATOM 629 C C . VAL A 1 79 ? 4.131 -1.398 -3.302 1.00 93.62 79 VAL A C 1
ATOM 631 O O . VAL A 1 79 ? 3.302 -0.488 -3.230 1.00 93.62 79 VAL A O 1
ATOM 634 N N . ASP A 1 80 ? 4.146 -2.446 -2.490 1.00 91.94 80 ASP A N 1
ATOM 635 C CA . ASP A 1 80 ? 3.179 -2.636 -1.419 1.00 91.94 80 ASP A CA 1
ATOM 636 C C . ASP A 1 80 ? 3.487 -1.685 -0.249 1.00 91.94 80 ASP A C 1
ATOM 638 O O . ASP A 1 80 ? 4.625 -1.550 0.239 1.00 91.94 80 ASP A O 1
ATOM 642 N N . LYS A 1 81 ? 2.466 -0.933 0.164 1.00 89.94 81 LYS A N 1
ATOM 643 C CA . LYS A 1 81 ? 2.517 0.006 1.284 1.00 89.94 81 LYS A CA 1
ATOM 644 C C . LYS A 1 81 ? 1.603 -0.493 2.389 1.00 89.94 81 LYS A C 1
ATOM 646 O O . LYS A 1 81 ? 0.434 -0.752 2.148 1.00 89.94 81 LYS A O 1
ATOM 651 N N . TYR A 1 82 ? 2.153 -0.587 3.589 1.00 90.06 82 TYR A N 1
ATOM 652 C CA . TYR A 1 82 ? 1.447 -1.050 4.775 1.00 90.06 82 TYR A CA 1
ATOM 653 C C . TYR A 1 82 ? 0.838 0.145 5.505 1.00 90.06 82 TYR A C 1
ATOM 655 O O . TYR A 1 82 ? 1.561 1.095 5.820 1.00 90.06 82 TYR A O 1
ATOM 663 N N . TRP A 1 83 ? -0.469 0.091 5.738 1.00 92.56 83 TRP A N 1
ATOM 664 C CA . TRP A 1 83 ? -1.244 1.132 6.405 1.00 92.56 83 TRP A CA 1
ATOM 665 C C . TRP A 1 83 ? -2.231 0.520 7.394 1.00 92.56 83 TRP A C 1
ATOM 667 O O . TRP A 1 83 ? -2.510 -0.678 7.347 1.00 92.56 83 TRP A O 1
ATOM 677 N N . VAL A 1 84 ? -2.787 1.366 8.253 1.00 91.00 84 VAL A N 1
ATOM 678 C CA . VAL A 1 84 ? -3.907 1.017 9.126 1.00 91.00 84 VAL A CA 1
ATOM 679 C C . VAL A 1 84 ? -5.099 1.889 8.774 1.00 91.00 84 VAL A C 1
ATOM 681 O O . VAL A 1 84 ? -4.929 3.068 8.464 1.00 91.00 84 VAL A O 1
ATOM 684 N N . VAL A 1 85 ? -6.297 1.318 8.771 1.00 92.56 85 VAL A N 1
ATOM 685 C CA . VAL A 1 85 ? -7.535 2.081 8.603 1.00 92.56 85 VAL A CA 1
ATOM 686 C C . VAL A 1 85 ? -7.752 2.919 9.859 1.00 92.56 85 VAL A C 1
ATOM 688 O O . VAL A 1 85 ? -7.858 2.373 10.950 1.00 92.56 85 VAL A O 1
ATOM 691 N N . VAL A 1 86 ? -7.798 4.241 9.716 1.00 92.75 86 VAL A N 1
ATOM 692 C CA . VAL A 1 86 ? -8.017 5.173 10.837 1.00 92.75 86 VAL A CA 1
ATOM 693 C C . VAL A 1 86 ? -9.421 5.768 10.838 1.00 92.75 86 VAL A C 1
ATOM 695 O O . VAL A 1 86 ? -9.878 6.246 11.867 1.00 92.75 86 VAL A O 1
ATOM 698 N N . GLU A 1 87 ? -10.109 5.734 9.699 1.00 92.38 87 GLU A N 1
ATOM 699 C CA . GLU A 1 87 ? -11.483 6.211 9.564 1.00 92.38 87 GLU A CA 1
ATOM 700 C C . GLU A 1 87 ? -12.176 5.437 8.443 1.00 92.38 87 GLU A C 1
ATOM 702 O O . GLU A 1 87 ? -11.572 5.168 7.396 1.00 92.38 87 GLU A O 1
ATOM 707 N N . VAL A 1 88 ? -13.444 5.106 8.668 1.00 92.75 88 VAL A N 1
ATOM 708 C CA . VAL A 1 88 ? -14.342 4.509 7.680 1.00 92.75 88 VAL A CA 1
ATOM 709 C C . VAL A 1 88 ? -15.537 5.442 7.557 1.00 92.75 88 VAL A C 1
ATOM 711 O O . VAL A 1 88 ? -16.217 5.720 8.542 1.00 92.75 88 VAL A O 1
ATOM 714 N N . THR A 1 89 ? -15.772 5.942 6.354 1.00 89.44 89 THR A N 1
ATOM 715 C CA . THR A 1 89 ? -16.920 6.787 6.014 1.00 89.44 89 THR A CA 1
ATOM 716 C C . THR A 1 89 ? -17.612 6.162 4.813 1.00 89.44 89 THR A C 1
ATOM 718 O O . THR A 1 89 ? -16.994 5.394 4.078 1.00 89.44 89 THR A O 1
ATOM 721 N N . ASP A 1 90 ? -18.875 6.493 4.576 1.00 85.69 90 ASP A N 1
ATOM 722 C CA . ASP A 1 90 ? -19.651 5.920 3.477 1.00 85.69 90 ASP A CA 1
ATOM 723 C C . ASP A 1 90 ? -18.893 5.955 2.125 1.00 85.69 90 ASP A C 1
ATOM 725 O O . ASP A 1 90 ? -18.539 7.015 1.593 1.00 85.69 90 ASP A O 1
ATOM 729 N N . GLY A 1 91 ? -18.529 4.770 1.619 1.00 85.31 91 GLY A N 1
ATOM 730 C CA . GLY A 1 91 ? -17.760 4.582 0.381 1.00 85.31 91 GLY A CA 1
ATOM 731 C C . GLY A 1 91 ? -16.246 4.868 0.441 1.00 85.31 91 GLY A C 1
ATOM 732 O O . GLY A 1 91 ? -15.545 4.644 -0.557 1.00 85.31 91 GLY A O 1
ATOM 733 N N . LYS A 1 92 ? -15.706 5.373 1.557 1.00 92.25 92 LYS A N 1
ATOM 734 C CA . LYS A 1 92 ? -14.327 5.887 1.662 1.00 92.25 92 LYS A CA 1
ATOM 735 C C . LYS A 1 92 ? -13.608 5.421 2.923 1.00 92.25 92 LYS A C 1
ATOM 737 O O . LYS A 1 92 ? -14.177 5.294 3.998 1.00 92.25 92 LYS A O 1
ATOM 742 N N . LEU A 1 93 ? -12.298 5.267 2.794 1.00 94.00 93 LEU A N 1
AT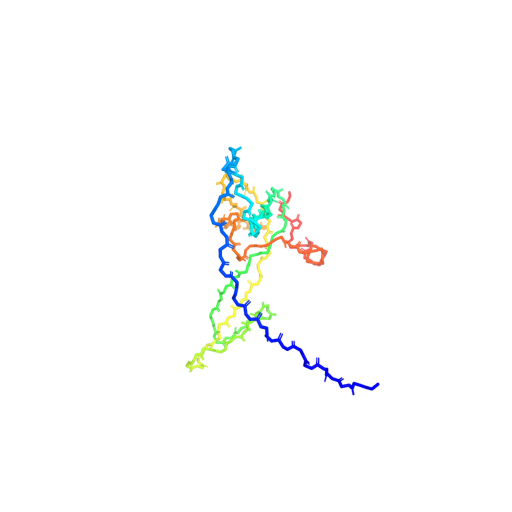OM 743 C CA . LEU A 1 93 ? -11.399 4.954 3.893 1.00 94.00 93 LEU A CA 1
ATOM 744 C C . LEU A 1 93 ? -10.329 6.022 4.023 1.00 94.00 93 LEU A C 1
ATOM 746 O O . LEU A 1 93 ? -9.776 6.496 3.024 1.00 94.00 93 LEU A O 1
ATOM 750 N N . VAL A 1 94 ? -9.976 6.336 5.262 1.00 94.56 94 VAL A N 1
ATOM 751 C CA . VAL A 1 94 ? -8.748 7.058 5.573 1.00 94.56 94 VAL A CA 1
ATOM 752 C C . VAL A 1 94 ? -7.754 6.063 6.144 1.00 94.56 94 VAL A C 1
ATOM 754 O O . VAL A 1 94 ? -8.007 5.388 7.137 1.00 94.56 94 VAL A O 1
ATOM 757 N N . LEU A 1 95 ? 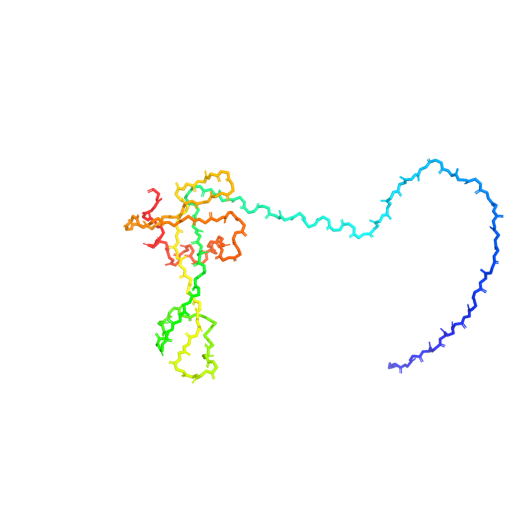-6.601 5.980 5.495 1.00 94.06 95 LEU A N 1
ATOM 758 C CA . LEU A 1 95 ? -5.478 5.150 5.887 1.00 94.06 95 LEU A CA 1
ATOM 759 C C . LEU A 1 95 ? -4.438 6.008 6.595 1.00 94.06 95 LEU A C 1
ATOM 761 O O . LEU A 1 95 ? -4.087 7.084 6.111 1.00 94.06 95 LEU A O 1
ATOM 765 N N . GLY A 1 96 ? -3.911 5.521 7.708 1.00 91.00 96 GLY A N 1
ATOM 766 C CA . GLY A 1 96 ? -2.870 6.157 8.499 1.00 91.00 96 GLY A CA 1
ATOM 767 C C . GLY A 1 96 ? -1.584 5.338 8.526 1.00 91.00 96 GLY A C 1
ATOM 768 O O . GLY A 1 96 ? -1.593 4.107 8.498 1.00 91.00 96 GLY A O 1
ATOM 769 N N . THR A 1 97 ? -0.455 6.039 8.587 1.00 85.50 97 THR A N 1
ATOM 770 C CA . THR A 1 97 ? 0.795 5.472 9.111 1.00 85.50 97 THR A CA 1
ATOM 771 C C . THR A 1 97 ? 1.088 6.069 10.477 1.00 85.50 97 THR A C 1
ATOM 773 O O . THR A 1 97 ? 0.679 7.195 10.758 1.00 85.50 97 THR A O 1
ATOM 776 N N . ARG A 1 98 ? 1.942 5.396 11.251 1.00 73.56 98 ARG A N 1
ATOM 777 C CA . ARG A 1 98 ? 2.496 5.908 12.512 1.00 73.56 98 ARG A CA 1
ATOM 778 C C . ARG A 1 98 ? 2.999 7.351 12.461 1.00 73.56 98 ARG A C 1
ATOM 780 O O . ARG A 1 98 ? 2.836 8.102 13.408 1.00 73.56 98 ARG A O 1
ATOM 787 N N . ARG A 1 99 ? 3.657 7.755 11.367 1.00 79.50 99 ARG A N 1
ATOM 788 C CA . ARG A 1 99 ? 4.258 9.099 11.238 1.00 79.50 99 ARG A CA 1
ATOM 789 C C . ARG A 1 99 ? 3.226 10.188 10.904 1.00 79.50 99 ARG A C 1
ATOM 791 O O . ARG A 1 99 ? 3.603 11.254 10.435 1.00 79.50 99 ARG A O 1
ATOM 798 N N . GLY A 1 100 ? 1.933 9.900 11.049 1.00 82.19 100 GLY A N 1
ATOM 799 C CA . GLY A 1 100 ? 0.848 10.849 10.801 1.00 82.19 100 GLY A CA 1
ATOM 800 C C . GLY A 1 100 ? 0.475 11.023 9.328 1.00 82.19 100 GLY A C 1
ATOM 801 O O . GLY A 1 100 ? -0.452 11.769 9.019 1.00 82.19 100 GLY A O 1
ATOM 802 N N . LYS A 1 101 ? 1.140 10.325 8.393 1.00 91.00 101 LYS A N 1
ATOM 803 C CA . LYS A 1 101 ? 0.735 10.380 6.983 1.00 91.00 101 LYS A CA 1
ATOM 804 C C . LYS A 1 101 ? -0.652 9.766 6.832 1.00 91.00 101 LYS A C 1
ATOM 806 O O . LYS A 1 101 ? -0.847 8.628 7.256 1.00 91.00 101 LYS A O 1
ATOM 811 N N . ARG A 1 102 ? -1.559 10.501 6.184 1.00 93.12 102 ARG A N 1
ATOM 812 C CA . ARG A 1 102 ? -2.914 10.054 5.849 1.00 93.12 102 ARG A CA 1
ATOM 813 C C . ARG A 1 102 ? -3.065 9.842 4.345 1.00 93.12 102 ARG A C 1
ATOM 815 O O . ARG A 1 102 ? -2.449 10.555 3.551 1.00 93.12 102 ARG A O 1
ATOM 822 N N . HIS A 1 103 ? -3.879 8.873 3.952 1.00 92.94 103 HIS A N 1
ATOM 823 C CA . HIS A 1 103 ? -4.210 8.604 2.558 1.00 92.94 103 HIS A CA 1
ATOM 824 C C . HIS A 1 103 ? -5.681 8.212 2.432 1.00 92.94 103 HIS A C 1
ATOM 826 O O . HIS A 1 103 ? -6.136 7.318 3.129 1.00 92.94 103 HIS A O 1
ATOM 832 N N . ARG A 1 104 ? -6.428 8.898 1.565 1.00 94.94 104 ARG A N 1
ATOM 833 C CA . ARG A 1 104 ? -7.855 8.640 1.347 1.00 94.94 104 ARG A CA 1
ATOM 834 C C . ARG A 1 104 ? -8.026 7.719 0.144 1.00 94.94 104 ARG A C 1
ATOM 836 O O . ARG A 1 104 ? -7.498 8.038 -0.919 1.00 94.94 104 ARG A O 1
ATOM 843 N N . VAL A 1 105 ? -8.757 6.622 0.310 1.00 93.69 105 VAL A N 1
ATOM 844 C CA . VAL A 1 105 ? -9.020 5.619 -0.737 1.00 93.69 105 VAL A CA 1
ATOM 845 C C . VAL A 1 105 ? -10.502 5.250 -0.768 1.00 93.69 105 VAL A C 1
ATOM 847 O O . VAL A 1 105 ? -11.231 5.509 0.189 1.00 93.69 105 VAL A O 1
ATOM 850 N N . ARG A 1 106 ? -10.970 4.672 -1.876 1.00 92.06 106 ARG A N 1
ATOM 851 C CA . ARG A 1 106 ? -12.340 4.142 -1.992 1.00 92.06 106 ARG A CA 1
ATOM 852 C C . ARG A 1 106 ? -12.388 2.711 -1.450 1.00 92.06 106 ARG A C 1
ATOM 854 O O . ARG A 1 106 ? -11.410 1.985 -1.604 1.00 92.06 106 ARG A O 1
ATOM 861 N N . LEU A 1 107 ? -13.518 2.300 -0.868 1.00 87.38 107 LEU A N 1
ATOM 862 C CA . LEU A 1 107 ? -13.702 0.942 -0.318 1.00 87.38 107 LEU A CA 1
ATOM 863 C C . LEU A 1 107 ? -13.474 -0.173 -1.359 1.00 87.38 107 LEU A C 1
ATOM 865 O O . LEU A 1 107 ? -12.958 -1.230 -1.019 1.00 87.38 107 LEU A O 1
ATOM 869 N N . GLY A 1 108 ? -13.805 0.082 -2.627 1.00 86.50 108 GLY A N 1
ATOM 870 C CA . GLY A 1 108 ? -13.623 -0.860 -3.739 1.00 86.50 108 GLY A CA 1
ATOM 871 C C . GLY A 1 108 ? -12.400 -0.597 -4.619 1.00 86.50 108 GLY A C 1
ATOM 872 O O . GLY A 1 108 ? -12.405 -0.999 -5.779 1.00 86.50 108 GLY A O 1
ATOM 873 N N . ASP A 1 109 ? -11.392 0.140 -4.138 1.00 90.00 109 ASP A N 1
ATOM 874 C CA . ASP A 1 109 ? -10.169 0.356 -4.921 1.00 90.00 109 ASP A CA 1
ATOM 875 C C . ASP A 1 109 ? -9.440 -0.991 -5.131 1.00 90.00 109 ASP A C 1
ATOM 877 O O . ASP A 1 109 ? -9.068 -1.630 -4.145 1.00 90.00 109 ASP A O 1
ATOM 881 N N . PRO A 1 110 ? -9.188 -1.431 -6.379 1.00 89.50 110 PRO A N 1
ATOM 882 C CA . PRO A 1 110 ? -8.517 -2.705 -6.648 1.00 89.50 110 PRO A CA 1
ATOM 883 C C . PRO A 1 110 ? -7.068 -2.752 -6.136 1.00 89.50 110 PRO A C 1
ATOM 885 O O . PRO A 1 110 ? -6.501 -3.831 -5.967 1.00 89.50 110 PRO A O 1
ATOM 888 N N . CYS A 1 111 ? -6.447 -1.598 -5.873 1.00 91.94 111 CYS A N 1
ATOM 889 C CA . CYS A 1 111 ? -5.117 -1.522 -5.273 1.00 91.94 111 CYS A CA 1
ATOM 890 C C . CYS A 1 111 ? -5.133 -1.749 -3.754 1.00 91.94 111 CYS A C 1
ATOM 892 O O . CYS A 1 111 ? -4.062 -1.888 -3.152 1.00 91.94 111 CYS A O 1
ATOM 894 N N . LEU A 1 112 ? -6.314 -1.756 -3.129 1.00 92.50 112 LEU A N 1
ATOM 895 C CA . LEU A 1 112 ? -6.496 -1.932 -1.698 1.00 92.50 112 LEU A CA 1
ATOM 896 C C . LEU A 1 112 ? -6.872 -3.379 -1.370 1.00 92.50 112 LEU A C 1
ATOM 898 O O . LEU A 1 112 ? -7.831 -3.934 -1.894 1.00 92.50 112 LEU A O 1
ATOM 902 N N . ARG A 1 113 ? -6.150 -3.976 -0.421 1.00 92.06 113 ARG A N 1
ATOM 903 C CA . ARG A 1 113 ? -6.503 -5.283 0.143 1.00 92.06 113 ARG A CA 1
ATOM 904 C C . ARG A 1 113 ? -6.226 -5.346 1.637 1.00 92.06 113 ARG A C 1
ATOM 906 O O . ARG A 1 113 ? -5.354 -4.640 2.147 1.00 92.06 113 ARG A O 1
ATOM 913 N N . ARG A 1 114 ? -6.894 -6.264 2.339 1.00 90.62 114 ARG A N 1
ATOM 914 C CA . ARG A 1 114 ? -6.517 -6.615 3.716 1.00 90.62 114 ARG A CA 1
ATOM 915 C C . ARG A 1 114 ? -5.128 -7.262 3.729 1.00 90.62 114 ARG A C 1
ATOM 917 O O . ARG A 1 114 ? -4.751 -8.004 2.816 1.00 90.62 114 ARG A O 1
ATOM 924 N N . ALA A 1 115 ? -4.350 -6.969 4.766 1.00 88.38 115 ALA A N 1
ATOM 925 C CA . ALA A 1 115 ? -3.070 -7.626 4.989 1.00 88.38 115 ALA A CA 1
ATOM 926 C C . ALA A 1 115 ? -3.300 -9.105 5.335 1.00 88.38 115 ALA A C 1
ATOM 928 O O . ALA A 1 115 ? -4.162 -9.425 6.153 1.00 88.38 115 ALA A O 1
ATOM 929 N N . SER A 1 116 ? -2.525 -10.007 4.738 1.00 85.69 116 SER A N 1
ATOM 930 C CA . SER A 1 116 ? -2.553 -11.445 5.024 1.00 85.69 116 SER A CA 1
ATO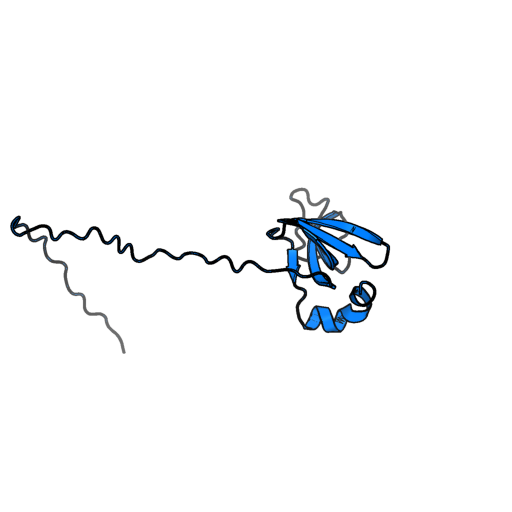M 931 C C . SER A 1 116 ? -2.005 -11.757 6.421 1.00 85.69 116 SER A C 1
ATOM 933 O O . SER A 1 116 ? -1.286 -10.958 7.020 1.00 85.69 116 SER A O 1
ATOM 935 N N . PHE A 1 117 ? -2.309 -12.943 6.954 1.00 78.94 117 PHE A N 1
ATOM 936 C CA . PHE A 1 117 ? -1.885 -13.351 8.300 1.00 78.94 117 PHE A CA 1
ATOM 937 C C . PHE A 1 117 ? -0.362 -13.247 8.522 1.00 78.94 117 PHE A C 1
ATOM 939 O O . PHE A 1 117 ? 0.080 -12.743 9.557 1.00 78.94 117 PHE A O 1
ATOM 946 N N . TRP A 1 118 ? 0.442 -13.643 7.532 1.00 74.56 118 TRP A N 1
ATOM 947 C CA . TRP A 1 118 ? 1.904 -13.546 7.594 1.00 74.56 118 TRP A CA 1
ATOM 948 C C . TRP A 1 118 ? 2.405 -12.104 7.555 1.00 74.56 118 TRP A C 1
ATOM 950 O O . TRP A 1 118 ? 3.305 -11.752 8.316 1.00 74.56 118 TRP A O 1
ATOM 960 N N . GLU A 1 119 ? 1.789 -11.245 6.741 1.00 80.62 119 GLU A N 1
ATOM 961 C CA . GLU A 1 119 ? 2.104 -9.814 6.720 1.00 80.62 119 GLU A CA 1
ATOM 962 C C . GLU A 1 119 ? 1.781 -9.173 8.066 1.00 80.62 119 GLU A C 1
ATOM 964 O O . GLU A 1 119 ? 2.592 -8.407 8.584 1.00 80.62 119 GLU A O 1
ATOM 969 N N . ARG A 1 120 ? 0.658 -9.548 8.691 1.00 76.88 120 ARG A N 1
ATOM 970 C CA . ARG A 1 120 ? 0.331 -9.100 10.048 1.00 76.88 120 ARG A CA 1
ATOM 971 C C . ARG A 1 120 ? 1.393 -9.570 11.051 1.00 76.88 120 ARG A C 1
ATOM 973 O O . ARG A 1 120 ? 1.915 -8.772 11.824 1.00 76.88 120 ARG A O 1
ATOM 980 N N . ARG A 1 121 ? 1.810 -10.836 11.016 1.00 73.50 121 ARG A N 1
ATOM 981 C CA . ARG A 1 121 ? 2.829 -11.349 11.950 1.00 73.50 121 ARG A CA 1
ATOM 982 C C . ARG A 1 121 ? 4.211 -10.707 11.751 1.00 73.50 121 ARG A C 1
ATOM 984 O O . ARG A 1 121 ? 4.834 -10.306 12.730 1.00 73.50 121 ARG A O 1
ATOM 991 N N . HIS A 1 122 ? 4.688 -10.585 10.513 1.00 64.44 122 HIS A N 1
ATOM 992 C CA . HIS A 1 122 ? 6.045 -10.114 10.206 1.00 64.44 122 HIS A CA 1
ATOM 993 C C . HIS A 1 122 ? 6.165 -8.581 10.218 1.00 64.44 122 HIS A C 1
ATOM 995 O O . HIS A 1 122 ? 7.181 -8.017 10.626 1.00 64.44 122 HIS A O 1
ATOM 1001 N N . HIS A 1 123 ? 5.107 -7.875 9.818 1.00 62.34 123 HIS A N 1
ATOM 1002 C CA . HIS A 1 123 ? 5.052 -6.416 9.851 1.00 62.34 123 HIS A CA 1
ATOM 1003 C C . HIS A 1 123 ? 4.304 -5.878 11.065 1.00 62.34 123 HIS A C 1
ATOM 1005 O O . HIS A 1 123 ? 3.992 -4.692 11.091 1.00 62.34 123 HIS A O 1
ATOM 1011 N N . ARG A 1 124 ? 4.111 -6.691 12.114 1.00 60.62 124 ARG A N 1
ATOM 1012 C CA . ARG A 1 124 ? 3.480 -6.275 13.374 1.00 60.62 124 ARG A CA 1
ATOM 1013 C C . ARG A 1 124 ? 4.082 -4.967 13.900 1.00 60.62 124 ARG A C 1
ATOM 1015 O O . ARG A 1 124 ? 3.352 -4.025 14.150 1.00 60.62 124 ARG A O 1
ATOM 1022 N N . ARG A 1 125 ? 5.416 -4.836 13.914 1.00 60.78 125 ARG A N 1
ATOM 1023 C CA . ARG A 1 125 ? 6.125 -3.592 14.303 1.00 60.78 125 ARG A CA 1
ATOM 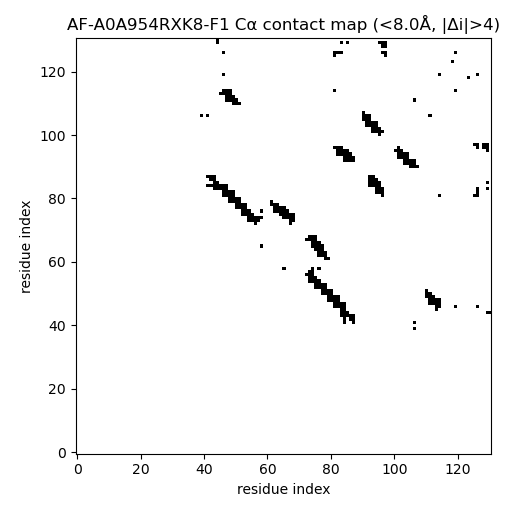1024 C C . ARG A 1 125 ? 5.862 -2.379 13.396 1.00 60.78 125 ARG A C 1
ATOM 1026 O O . ARG A 1 125 ? 6.180 -1.263 13.771 1.00 60.78 125 ARG A O 1
ATOM 1033 N N . ARG A 1 126 ? 5.373 -2.587 12.173 1.00 59.16 126 ARG A N 1
ATOM 1034 C CA . ARG A 1 126 ? 5.010 -1.516 11.230 1.00 59.16 126 ARG A CA 1
ATOM 1035 C C . ARG A 1 126 ? 3.535 -1.135 11.323 1.00 59.16 126 ARG A C 1
ATOM 1037 O O . ARG A 1 126 ? 3.187 -0.059 10.848 1.00 59.16 126 ARG A O 1
ATOM 1044 N N . PHE A 1 127 ? 2.708 -1.997 11.912 1.00 54.75 127 PHE A N 1
ATOM 1045 C CA . PHE A 1 127 ? 1.275 -1.782 12.054 1.00 54.75 127 PHE A CA 1
ATOM 1046 C C . PHE A 1 127 ? 0.804 -1.505 13.502 1.00 54.75 127 PHE A C 1
ATOM 1048 O O . PHE A 1 127 ? -0.239 -0.888 13.672 1.00 54.75 127 PHE A O 1
ATOM 1055 N N . VAL A 1 128 ? 1.550 -1.922 14.537 1.00 48.84 128 VAL A N 1
ATOM 1056 C CA . VAL A 1 128 ? 1.188 -1.803 15.975 1.00 48.84 128 VAL A CA 1
ATOM 1057 C C . VAL A 1 128 ? 1.130 -0.366 16.497 1.00 48.84 128 VAL A C 1
ATOM 1059 O O . VAL A 1 128 ? 0.594 -0.138 17.569 1.00 48.84 128 VAL A O 1
ATOM 1062 N N . ASP A 1 129 ? 1.574 0.618 15.728 1.00 47.16 129 ASP A N 1
ATOM 1063 C CA . ASP A 1 129 ? 1.597 2.013 16.176 1.00 47.16 129 ASP A CA 1
ATOM 1064 C C . ASP A 1 129 ? 0.413 2.840 15.628 1.00 47.16 129 ASP A C 1
ATOM 1066 O O . ASP A 1 129 ? 0.574 4.018 15.302 1.00 47.16 129 ASP A O 1
ATOM 1070 N N . ALA A 1 130 ? -0.745 2.207 15.423 1.00 40.41 130 ALA A N 1
ATOM 1071 C CA . ALA A 1 130 ? -1.957 2.838 14.887 1.00 40.41 130 ALA A CA 1
ATOM 1072 C C . ALA A 1 130 ? -3.256 2.415 15.606 1.00 40.41 130 ALA A C 1
ATOM 1074 O O . ALA A 1 130 ? -4.337 2.685 15.084 1.00 40.41 130 ALA A O 1
ATOM 1075 N N . ALA A 1 131 ? -3.136 1.742 16.757 1.00 35.38 131 ALA A N 1
ATOM 1076 C CA . ALA A 1 131 ? -4.229 1.476 17.692 1.00 35.38 131 ALA A CA 1
ATOM 1077 C C . ALA A 1 131 ? -4.162 2.470 18.856 1.00 35.38 131 ALA A C 1
ATOM 1079 O O . ALA A 1 131 ? -3.020 2.791 19.262 1.00 35.38 131 ALA A O 1
#

Solvent-accessible surface area (backbone atoms only — not comparable to full-atom values): 8533 Å² total; per-residue (Å²): 133,90,83,91,82,90,78,80,89,79,80,92,80,81,87,76,93,84,80,80,87,73,96,68,94,70,84,77,64,81,83,75,74,74,75,73,70,73,75,73,83,76,50,68,62,40,51,30,33,42,54,41,80,48,75,40,73,72,76,56,100,64,53,40,81,73,41,72,39,98,86,66,73,34,29,39,24,32,34,79,38,78,35,26,27,70,41,71,49,96,71,32,34,34,30,31,42,69,89,70,52,72,47,78,46,51,69,81,39,88,47,54,43,76,52,50,74,64,53,48,66,75,40,35,89,74,56,67,64,63,118

Nearest PDB structures (foldseek):
  6rm3-assembly1_SE0  TM=6.040E-01  e=4.826E-01  Vairimorpha necatrix
  1w9i-assembly1_A  TM=5.402E-01  e=1.088E+00  Dictyostelium discoideum
  1w9j-assembly1_A  TM=5.362E-01  e=1.026E+00  Dictyostelium discoideum
  4pjk-assembly1_A  TM=5.373E-01  e=1.088E+00  Dictyostelium discoideum
  3h41-assembly1_A  TM=4.533E-01  e=1.222E+00  Bacillus cereus ATCC 10987

Mean predicted aligned error: 15.22 Å

pLDDT: mean 73.46, std 21.89, range [32.25, 95.88]